Protein AF-A0A392TUS4-F1 (afdb_monomer)

Mean predicted aligned error: 11.96 Å

Organism: NCBI:txid97028

Solvent-accessible surface area (backbone atoms only — not comparable to full-atom values): 5272 Å² total; per-residue (Å²): 131,86,77,73,72,91,78,44,56,66,42,75,34,87,89,72,81,45,74,41,72,41,64,56,68,82,72,43,83,64,39,53,76,80,52,58,88,79,71,56,68,71,59,47,50,56,59,66,71,40,56,72,67,59,43,52,53,49,52,52,51,52,49,54,50,51,51,52,50,51,52,50,53,52,55,56,47,54,57,53,53,67,74,76,110

Radius of gyration: 17.5 Å; Cα contacts (8 Å, |Δi|>4): 34; chains: 1; bounding box: 39×37×41 Å

Structure (mmCIF, N/CA/C/O backbone):
data_AF-A0A392TUS4-F1
#
_entry.id   AF-A0A392TUS4-F1
#
loop_
_atom_site.group_PDB
_atom_site.id
_atom_site.type_symbol
_atom_site.label_atom_id
_atom_site.label_alt_id
_atom_site.label_comp_id
_atom_site.label_asym_id
_atom_site.label_entit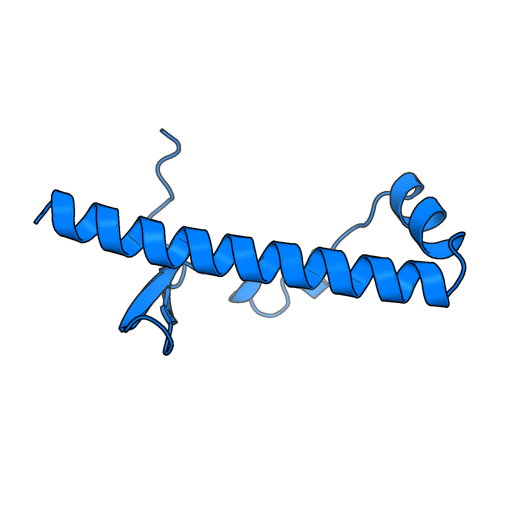y_id
_atom_site.label_seq_id
_atom_site.pdbx_PDB_ins_code
_atom_site.Cartn_x
_atom_site.Cartn_y
_atom_site.Cartn_z
_atom_site.occupancy
_atom_site.B_iso_or_equiv
_atom_site.auth_seq_id
_atom_site.auth_comp_id
_atom_site.auth_asym_id
_atom_site.auth_atom_id
_atom_site.pdbx_PDB_model_num
ATOM 1 N N . LYS A 1 1 ? -22.304 12.878 5.451 1.00 35.47 1 LYS A N 1
ATOM 2 C CA . LYS A 1 1 ? -21.490 12.389 6.594 1.00 35.47 1 LYS A CA 1
A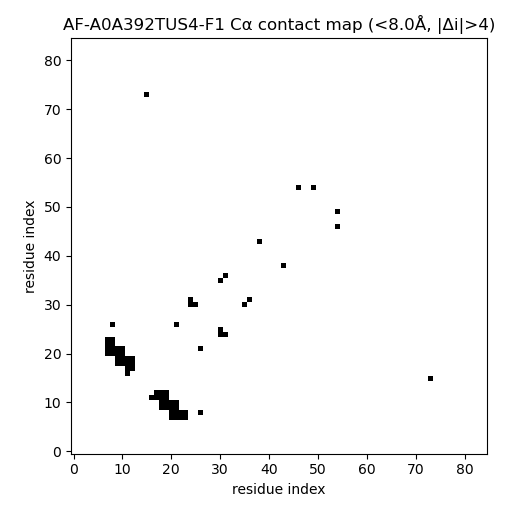TOM 3 C C . LYS A 1 1 ? -21.551 10.861 6.545 1.00 35.47 1 LYS A C 1
ATOM 5 O O . LYS A 1 1 ? -22.624 10.327 6.779 1.00 35.47 1 LYS A O 1
ATOM 10 N N . ARG A 1 2 ? -20.502 10.152 6.093 1.00 40.00 2 ARG A N 1
ATOM 11 C CA . ARG A 1 2 ? -20.517 8.676 6.122 1.00 40.00 2 ARG A CA 1
ATOM 12 C 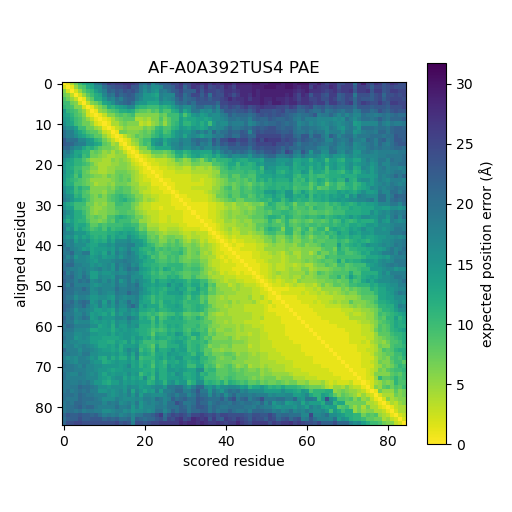C . ARG A 1 2 ? -20.379 8.267 7.583 1.00 40.00 2 ARG A C 1
ATOM 14 O O . ARG A 1 2 ? -19.306 8.430 8.153 1.00 40.00 2 ARG A O 1
ATOM 21 N N . MET A 1 3 ? -21.491 7.869 8.191 1.00 36.56 3 MET A N 1
ATOM 22 C CA . MET A 1 3 ? -21.512 7.321 9.539 1.00 36.56 3 MET A CA 1
ATOM 23 C C . MET A 1 3 ? -20.696 6.031 9.479 1.00 36.56 3 MET A C 1
ATOM 25 O O . MET A 1 3 ? -21.052 5.096 8.765 1.00 36.56 3 MET A O 1
ATOM 29 N N . ARG A 1 4 ? -19.512 6.056 10.090 1.00 54.38 4 ARG A N 1
ATOM 30 C CA . ARG A 1 4 ? -18.637 4.892 10.194 1.00 54.38 4 ARG A CA 1
ATOM 31 C C . ARG A 1 4 ? -19.392 3.917 11.095 1.00 54.38 4 ARG A C 1
ATOM 33 O O . ARG A 1 4 ? -19.680 4.273 12.229 1.00 54.38 4 ARG A O 1
ATOM 40 N N . GLU A 1 5 ? -19.806 2.768 10.566 1.00 50.75 5 GLU A N 1
ATOM 41 C CA . GLU A 1 5 ? -20.471 1.747 11.379 1.00 50.75 5 GLU A CA 1
ATOM 42 C C . GLU A 1 5 ? -19.576 1.385 12.571 1.00 50.75 5 GLU A C 1
ATOM 44 O O . GLU A 1 5 ? -18.410 1.011 12.400 1.00 50.75 5 GLU A O 1
ATOM 49 N N . ASP A 1 6 ? -20.158 1.498 13.760 1.00 58.00 6 ASP A N 1
ATOM 50 C CA . ASP A 1 6 ? -19.562 1.488 15.105 1.00 58.00 6 ASP A CA 1
ATOM 51 C C . ASP A 1 6 ? -18.921 0.144 15.528 1.00 58.00 6 ASP A C 1
ATOM 53 O O . ASP A 1 6 ? -18.608 -0.094 16.685 1.00 58.00 6 ASP A O 1
ATOM 57 N N . GLY A 1 7 ? -18.732 -0.783 14.584 1.00 57.59 7 GLY A N 1
ATOM 58 C CA . GLY A 1 7 ? -18.204 -2.131 14.830 1.00 57.59 7 GLY A CA 1
ATOM 59 C C . GLY A 1 7 ? -16.803 -2.366 14.269 1.00 57.59 7 GLY A C 1
ATOM 60 O O . GLY A 1 7 ? -16.426 -3.514 14.027 1.00 57.59 7 GLY A O 1
ATOM 61 N N . SER A 1 8 ? -16.058 -1.301 13.961 1.00 60.38 8 SER A N 1
ATOM 62 C CA . SER A 1 8 ? -14.659 -1.437 13.546 1.00 60.38 8 SER A CA 1
ATOM 63 C C . SER A 1 8 ? -13.803 -1.731 14.780 1.00 60.38 8 SER A C 1
ATOM 65 O O . SER A 1 8 ? -13.881 -0.974 15.744 1.00 60.38 8 SER A O 1
ATOM 67 N N . PRO A 1 9 ? -13.000 -2.801 14.778 1.00 62.09 9 PRO A N 1
ATOM 68 C CA . PRO A 1 9 ? -12.172 -3.143 15.923 1.00 62.09 9 PRO A CA 1
ATOM 69 C C . PRO A 1 9 ? -11.190 -2.016 16.207 1.00 62.09 9 PRO A C 1
ATOM 71 O O . PRO A 1 9 ? -10.540 -1.484 15.305 1.00 62.09 9 PRO A O 1
ATOM 74 N N . VAL A 1 10 ? -11.120 -1.641 17.474 1.00 62.12 10 VAL A N 1
ATOM 75 C CA . VAL A 1 10 ? -10.334 -0.506 17.925 1.00 62.12 10 VAL A CA 1
ATOM 76 C C . VAL A 1 10 ? -9.065 -1.031 18.576 1.00 62.12 10 VAL A C 1
ATOM 78 O O . VAL A 1 10 ? -9.123 -1.931 19.410 1.00 62.12 10 VAL A O 1
ATOM 81 N N . VAL A 1 11 ? -7.917 -0.503 18.165 1.00 66.19 11 VAL A N 1
ATOM 82 C CA . VAL A 1 11 ? -6.623 -0.846 18.758 1.00 66.19 11 VAL A CA 1
ATOM 83 C C . VAL A 1 11 ? -6.114 0.349 19.533 1.00 66.19 11 VAL A C 1
ATOM 85 O O . VAL A 1 11 ? -6.151 1.475 19.049 1.00 66.19 11 VAL A O 1
ATOM 88 N N . GLU A 1 12 ? -5.636 0.100 20.745 1.00 63.03 12 GLU A N 1
ATOM 89 C CA . GLU A 1 12 ? -5.027 1.125 21.578 1.00 63.03 12 GLU A CA 1
ATOM 90 C C . GLU A 1 12 ? -3.716 1.591 20.930 1.00 63.03 12 GLU A C 1
ATOM 92 O O . GLU A 1 12 ? -2.737 0.841 20.826 1.00 63.03 12 GLU A O 1
ATOM 97 N N . ALA A 1 13 ? -3.701 2.826 20.428 1.00 60.62 13 ALA A N 1
ATOM 98 C CA . ALA A 1 13 ? -2.496 3.401 19.866 1.00 60.62 13 ALA A CA 1
ATOM 99 C C . ALA A 1 13 ? -1.584 3.819 21.025 1.00 60.62 13 ALA A C 1
ATOM 101 O O . ALA A 1 13 ? -1.758 4.879 21.621 1.00 60.62 13 ALA A O 1
ATOM 102 N N . ARG A 1 14 ? -0.575 2.990 21.333 1.00 57.44 14 ARG A N 1
ATOM 103 C CA . ARG A 1 14 ? 0.411 3.255 22.404 1.00 57.44 14 ARG A CA 1
ATOM 104 C C . ARG A 1 14 ? 1.084 4.630 22.309 1.00 57.44 14 ARG A C 1
ATOM 106 O O . ARG A 1 14 ? 1.596 5.115 23.306 1.00 57.44 14 ARG A O 1
ATOM 113 N N 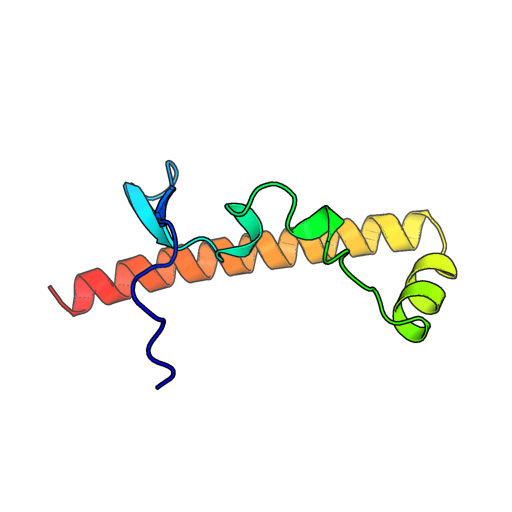. ALA A 1 15 ? 1.104 5.227 21.118 1.00 58.72 15 ALA A N 1
ATOM 114 C CA . ALA A 1 15 ? 1.700 6.533 20.864 1.00 58.72 15 ALA A CA 1
ATOM 115 C C . ALA A 1 15 ? 0.828 7.720 21.314 1.00 58.72 15 ALA A C 1
ATOM 117 O O . ALA A 1 15 ? 1.382 8.775 21.591 1.00 58.72 15 ALA A O 1
ATOM 118 N N . THR A 1 16 ? -0.499 7.566 21.387 1.00 57.22 16 THR A N 1
ATOM 119 C CA . THR A 1 16 ? -1.423 8.681 21.677 1.00 57.22 16 THR A CA 1
ATOM 120 C C . THR A 1 16 ? -2.343 8.427 22.865 1.00 57.22 16 THR A C 1
ATOM 122 O O . THR A 1 16 ? -3.079 9.317 23.263 1.00 57.22 16 THR A O 1
ATOM 125 N N . GLY A 1 17 ? -2.345 7.215 23.434 1.00 59.88 17 GLY A N 1
ATOM 126 C CA . GLY A 1 17 ? -3.239 6.858 24.544 1.00 59.88 17 GLY A CA 1
ATOM 127 C C . GLY A 1 17 ? -4.721 6.798 24.153 1.00 59.88 17 GLY A C 1
ATOM 128 O O . GLY A 1 17 ? -5.566 6.522 25.002 1.00 59.88 17 GLY A O 1
ATOM 129 N N . HIS A 1 18 ? -5.042 7.015 22.873 1.00 62.16 18 HIS A N 1
ATOM 130 C CA . HIS A 1 18 ? -6.402 7.007 22.357 1.00 62.16 18 HIS A CA 1
ATOM 131 C C . HIS A 1 18 ? -6.665 5.775 21.475 1.00 62.16 18 HIS A C 1
ATOM 133 O O . HIS A 1 18 ? -5.792 5.343 20.711 1.00 62.16 18 HIS A O 1
ATOM 139 N N . PRO A 1 19 ? -7.874 5.190 21.546 1.00 65.62 19 PRO A N 1
ATOM 140 C CA . PRO A 1 19 ? -8.247 4.056 20.710 1.00 65.62 19 PRO A CA 1
ATOM 141 C C . PRO A 1 19 ? -8.319 4.448 19.218 1.00 65.62 19 PRO A C 1
ATOM 143 O O . PRO A 1 19 ? -9.057 5.357 18.840 1.00 65.62 19 PRO A O 1
ATOM 146 N N . PHE A 1 20 ? -7.587 3.750 18.344 1.00 68.69 20 PHE A N 1
ATOM 147 C CA . PHE A 1 20 ? -7.592 3.967 16.893 1.00 68.69 20 PHE A CA 1
ATOM 148 C C . PHE A 1 20 ? -8.418 2.888 16.165 1.00 68.69 20 PHE A C 1
ATOM 150 O O . PHE A 1 20 ? -8.123 1.695 16.297 1.00 68.69 20 PHE A O 1
ATOM 157 N N . PRO A 1 21 ? -9.440 3.254 15.366 1.00 69.94 21 PRO A N 1
ATOM 158 C CA . PRO A 1 21 ? -10.291 2.281 14.687 1.00 69.94 21 PRO A CA 1
ATOM 159 C C . PRO A 1 21 ? -9.575 1.661 13.481 1.00 69.94 21 PRO A C 1
ATOM 161 O O . PRO A 1 21 ? -9.381 2.315 12.448 1.00 69.94 21 PRO A O 1
ATOM 164 N N . LEU A 1 22 ? -9.255 0.369 13.569 1.00 74.38 22 LEU A N 1
ATOM 165 C CA . LEU A 1 22 ? -8.703 -0.379 12.448 1.00 74.38 22 LEU A CA 1
ATOM 166 C C . LEU A 1 22 ? -9.797 -0.759 11.442 1.00 74.38 22 LEU A C 1
ATOM 168 O O . LEU A 1 22 ? -10.891 -1.188 11.823 1.00 74.38 22 LEU A O 1
ATOM 172 N N . PRO A 1 23 ? -9.515 -0.669 10.132 1.00 79.06 23 PRO A N 1
ATOM 173 C CA . PRO A 1 23 ? -10.370 -1.286 9.128 1.00 79.06 23 PRO A CA 1
ATOM 174 C C . PRO A 1 23 ? -10.532 -2.791 9.397 1.00 79.06 23 PRO A C 1
ATOM 176 O O . PRO A 1 23 ? -9.555 -3.492 9.659 1.00 79.06 23 PRO A O 1
ATOM 179 N N . ARG A 1 24 ? -11.765 -3.307 9.289 1.00 80.19 24 ARG A N 1
ATOM 180 C CA . ARG A 1 24 ? -12.108 -4.709 9.616 1.00 80.19 24 ARG A CA 1
ATOM 181 C C . ARG A 1 24 ? -11.249 -5.744 8.877 1.00 80.19 24 ARG A C 1
ATOM 183 O O . ARG A 1 24 ? -10.968 -6.807 9.430 1.00 80.19 24 ARG A O 1
ATOM 190 N N . CYS A 1 25 ? -10.790 -5.424 7.666 1.00 81.62 25 CYS A N 1
ATOM 191 C CA . CYS A 1 25 ? -9.911 -6.287 6.875 1.00 81.62 25 CYS A CA 1
ATOM 192 C C . CYS A 1 25 ? -8.588 -6.633 7.578 1.00 81.62 25 CYS A C 1
ATOM 194 O O . CYS A 1 25 ? -8.050 -7.704 7.325 1.00 81.62 25 CYS A O 1
ATOM 196 N N . PHE A 1 26 ? -8.093 -5.792 8.494 1.00 81.50 26 PHE A N 1
ATOM 197 C CA . PHE A 1 26 ? -6.874 -6.075 9.263 1.00 81.50 26 PHE A CA 1
ATOM 198 C C . PHE A 1 26 ? -7.089 -7.049 10.423 1.00 81.50 26 PHE A C 1
ATOM 200 O O . PHE A 1 26 ? -6.132 -7.609 10.945 1.00 81.50 26 PHE A O 1
ATOM 207 N N . THR A 1 27 ? -8.339 -7.260 10.828 1.00 82.06 27 THR A N 1
ATOM 208 C CA . THR A 1 27 ? -8.694 -8.143 11.953 1.00 82.06 27 THR A CA 1
ATOM 209 C C . THR A 1 27 ? -9.347 -9.445 11.519 1.00 82.06 27 THR A C 1
ATOM 211 O O . THR A 1 27 ? -9.366 -10.415 12.273 1.00 82.06 27 THR A O 1
ATOM 214 N N . ALA A 1 28 ? -9.871 -9.489 10.295 1.00 86.25 28 ALA A N 1
ATOM 215 C CA . ALA A 1 28 ? -10.419 -10.696 9.711 1.00 86.25 28 ALA A CA 1
ATOM 216 C C . ALA A 1 28 ? -9.270 -11.614 9.266 1.00 86.25 28 ALA A C 1
ATOM 218 O O . ALA A 1 28 ? -8.595 -11.367 8.264 1.00 86.25 28 ALA A O 1
ATOM 219 N N . ARG A 1 29 ? -9.034 -12.684 10.031 1.00 89.06 29 ARG A N 1
ATOM 220 C CA . ARG A 1 29 ? -8.012 -13.686 9.708 1.00 89.06 29 ARG A CA 1
ATOM 221 C C . ARG A 1 29 ? -8.287 -14.288 8.327 1.00 89.06 29 ARG A C 1
ATOM 223 O O . ARG A 1 29 ? -9.406 -14.701 8.047 1.00 89.06 29 ARG A O 1
ATOM 230 N N . GLY A 1 30 ? -7.263 -14.333 7.477 1.00 89.31 30 GLY A N 1
ATOM 231 C CA . GLY A 1 30 ? -7.367 -14.859 6.113 1.00 89.31 30 GLY A CA 1
ATOM 232 C C . GLY A 1 30 ? -8.102 -13.950 5.120 1.00 89.31 30 GLY A C 1
ATOM 233 O O . GLY A 1 30 ? -8.324 -14.348 3.980 1.00 89.31 30 GLY A O 1
ATOM 234 N N . PHE A 1 31 ? -8.463 -12.716 5.503 1.00 90.12 31 PHE A N 1
ATOM 235 C CA . PHE A 1 31 ? -9.143 -11.786 4.597 1.00 90.12 31 PHE A CA 1
ATOM 236 C C . PHE A 1 31 ? -8.335 -11.521 3.326 1.00 90.12 31 PHE A C 1
ATOM 238 O O . PHE A 1 31 ? -8.892 -11.563 2.235 1.00 90.12 31 PHE A O 1
ATOM 245 N N . PHE A 1 32 ? -7.026 -11.291 3.448 1.00 89.56 32 PHE A N 1
ATOM 246 C CA . PHE A 1 32 ? -6.162 -11.048 2.290 1.00 89.56 32 PHE A CA 1
ATOM 247 C C . PHE A 1 32 ? -5.831 -12.313 1.491 1.00 89.56 32 PHE A C 1
ATOM 249 O O . PHE A 1 32 ? -5.447 -12.193 0.332 1.00 89.56 32 PHE A O 1
ATOM 256 N N . ASP A 1 33 ? -6.039 -13.504 2.057 1.00 91.44 33 ASP A N 1
ATOM 257 C CA . ASP A 1 33 ? -5.927 -14.757 1.305 1.00 91.44 33 ASP A CA 1
ATOM 258 C C . ASP A 1 33 ? -7.128 -14.905 0.355 1.00 91.44 33 ASP A C 1
ATOM 260 O O . ASP A 1 33 ? -6.973 -15.256 -0.813 1.00 91.44 33 ASP A O 1
ATOM 264 N N . MET A 1 34 ? -8.329 -14.555 0.836 1.00 92.06 34 MET A N 1
ATOM 265 C CA . MET A 1 34 ? -9.568 -14.563 0.043 1.00 92.06 34 MET A CA 1
ATOM 266 C C . MET A 1 34 ? -9.700 -13.341 -0.878 1.00 92.06 34 MET A C 1
ATOM 268 O O . MET A 1 34 ? -10.305 -13.410 -1.950 1.00 92.06 34 MET A O 1
ATOM 272 N N . HIS A 1 35 ? -9.135 -12.211 -0.460 1.00 88.06 35 HIS A N 1
ATOM 273 C CA . HIS A 1 35 ? -9.200 -10.924 -1.144 1.00 88.06 35 HIS A CA 1
ATOM 274 C C . HIS A 1 35 ? -7.795 -10.322 -1.268 1.00 88.06 35 HIS A C 1
ATOM 276 O O . HIS A 1 35 ? -7.480 -9.333 -0.595 1.00 88.06 35 HIS A O 1
ATOM 282 N N . PRO A 1 36 ? -6.936 -10.899 -2.128 1.00 86.25 36 PRO A N 1
ATOM 283 C CA . PRO A 1 36 ? -5.584 -10.398 -2.309 1.00 86.25 36 PRO A CA 1
ATOM 284 C C . PRO A 1 36 ? -5.624 -8.949 -2.810 1.00 86.25 36 PRO A C 1
ATOM 286 O O . PRO A 1 36 ? -6.399 -8.646 -3.729 1.00 86.25 36 PRO A O 1
ATOM 289 N N . PRO A 1 37 ? -4.798 -8.045 -2.251 1.00 83.25 37 PRO A N 1
ATOM 290 C CA . PRO A 1 37 ? -4.673 -6.688 -2.760 1.00 83.25 37 PRO A CA 1
ATOM 291 C C . PRO A 1 37 ? -4.289 -6.729 -4.241 1.00 83.25 37 PRO A C 1
ATOM 293 O O . PRO A 1 37 ? -3.245 -7.267 -4.614 1.00 83.25 37 PRO A O 1
ATOM 296 N N . LYS A 1 38 ? -5.149 -6.186 -5.105 1.00 86.25 38 LYS A N 1
ATOM 297 C CA . LYS A 1 38 ? -4.884 -6.115 -6.542 1.00 86.25 38 LYS A CA 1
ATOM 298 C C . LYS A 1 38 ? -4.284 -4.759 -6.864 1.00 86.25 38 LYS A C 1
ATOM 300 O O . LYS A 1 38 ? -4.939 -3.739 -6.681 1.00 86.25 38 LYS A O 1
ATOM 305 N N . VAL A 1 39 ? -3.064 -4.770 -7.387 1.00 83.38 39 VAL A N 1
ATOM 306 C CA . VAL A 1 39 ? -2.480 -3.598 -8.042 1.00 83.38 39 VAL A CA 1
ATOM 307 C C . VAL A 1 39 ? -2.929 -3.629 -9.506 1.00 83.38 39 VAL A C 1
ATOM 309 O O . VAL A 1 39 ? -2.688 -4.644 -10.174 1.00 83.38 39 VAL A O 1
ATOM 312 N N . PRO A 1 40 ? -3.601 -2.582 -10.020 1.00 90.06 40 PRO A N 1
ATOM 313 C CA . PRO A 1 40 ? -3.949 -2.483 -11.433 1.00 90.06 40 PRO A CA 1
ATOM 314 C C . PRO A 1 40 ? -2.738 -2.756 -12.330 1.00 90.06 40 PRO A C 1
ATOM 316 O O . PRO A 1 40 ? -1.621 -2.345 -12.023 1.00 90.06 40 PRO A O 1
ATOM 319 N N . VAL A 1 41 ? -2.947 -3.434 -13.463 1.00 86.31 41 VAL A N 1
ATOM 320 C CA . VAL A 1 41 ? -1.843 -3.818 -14.366 1.00 86.31 41 VAL A CA 1
ATOM 321 C C . VAL A 1 41 ? -1.044 -2.594 -14.817 1.00 86.31 41 VAL A C 1
ATOM 323 O O . VAL A 1 41 ? 0.181 -2.646 -14.821 1.00 86.31 41 VAL A O 1
ATOM 326 N N . ALA A 1 42 ? -1.721 -1.483 -15.119 1.00 87.62 42 ALA A N 1
ATOM 327 C CA . ALA A 1 42 ? -1.074 -0.229 -15.495 1.00 87.62 42 ALA A CA 1
ATOM 328 C C . ALA A 1 42 ? -0.114 0.280 -14.404 1.00 87.62 42 ALA A C 1
ATOM 330 O O . ALA A 1 42 ? 1.039 0.585 -14.693 1.00 87.62 42 ALA A O 1
ATOM 331 N N . GLU A 1 43 ? -0.550 0.294 -13.143 1.00 85.44 43 GLU A N 1
ATOM 332 C CA . GLU A 1 43 ? 0.282 0.719 -12.010 1.00 85.44 43 GLU A CA 1
ATOM 333 C C . GLU A 1 43 ? 1.440 -0.250 -11.763 1.00 85.44 43 GLU A C 1
ATOM 335 O O . GLU A 1 43 ? 2.582 0.168 -11.571 1.00 85.44 43 GLU A O 1
ATO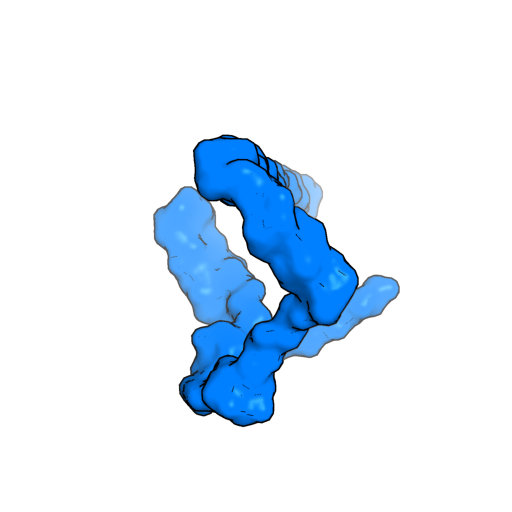M 340 N N . ARG A 1 44 ? 1.175 -1.559 -11.840 1.00 85.06 44 ARG A N 1
ATOM 341 C CA . ARG A 1 44 ? 2.203 -2.590 -11.677 1.00 85.06 44 ARG A CA 1
ATOM 342 C C . ARG A 1 44 ? 3.309 -2.443 -12.722 1.00 85.06 44 ARG A C 1
ATOM 344 O O . ARG A 1 44 ? 4.481 -2.542 -12.373 1.00 85.06 44 ARG A O 1
ATOM 351 N N . V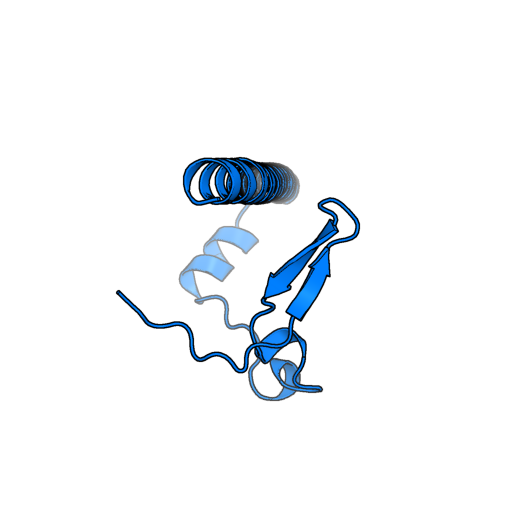AL A 1 45 ? 2.946 -2.213 -13.984 1.00 87.75 45 VAL A N 1
ATOM 352 C CA . VAL A 1 45 ? 3.903 -2.016 -15.083 1.00 87.75 45 VAL A CA 1
ATOM 353 C C . VAL A 1 45 ? 4.744 -0.766 -14.844 1.00 87.75 45 VAL A C 1
ATOM 355 O O . VAL A 1 45 ? 5.962 -0.829 -14.971 1.00 87.75 45 VAL A O 1
ATOM 358 N N . VAL A 1 46 ? 4.130 0.341 -14.418 1.00 86.56 46 VAL A N 1
ATOM 359 C CA . VAL A 1 46 ? 4.858 1.576 -14.089 1.00 86.56 46 VAL A CA 1
ATOM 360 C C . VAL A 1 46 ? 5.877 1.345 -12.969 1.00 86.56 46 VAL A C 1
ATOM 362 O O . VAL A 1 46 ? 7.032 1.730 -13.116 1.00 86.56 46 VAL A O 1
ATOM 365 N N . ILE A 1 47 ? 5.496 0.666 -11.883 1.00 82.69 47 ILE A N 1
ATOM 366 C CA . ILE A 1 47 ? 6.389 0.409 -10.737 1.00 82.69 47 ILE A CA 1
ATOM 367 C C . ILE A 1 47 ? 7.535 -0.548 -11.108 1.00 82.69 47 ILE A C 1
ATOM 369 O O . ILE A 1 47 ? 8.671 -0.383 -10.653 1.00 82.69 47 ILE A O 1
ATOM 373 N N . LEU A 1 48 ? 7.253 -1.577 -11.911 1.00 85.44 48 LEU A N 1
ATOM 374 C CA . LEU A 1 48 ? 8.257 -2.573 -12.296 1.00 85.44 48 LEU A CA 1
ATOM 375 C C . LEU A 1 48 ? 9.222 -2.063 -13.370 1.00 85.44 48 LEU A C 1
ATOM 377 O O . LEU A 1 48 ? 10.383 -2.459 -13.348 1.00 85.44 48 LEU A O 1
ATOM 381 N N . ASN A 1 49 ? 8.772 -1.163 -14.246 1.00 90.56 49 ASN A N 1
ATOM 382 C CA . ASN A 1 49 ? 9.612 -0.546 -15.276 1.00 90.56 49 ASN A CA 1
ATOM 383 C C . ASN A 1 49 ? 10.510 0.580 -14.740 1.00 90.56 49 ASN A C 1
ATOM 385 O O . ASN A 1 49 ? 11.355 1.085 -15.473 1.00 90.56 49 ASN A O 1
ATOM 389 N N . GLN A 1 50 ? 10.336 0.995 -13.483 1.00 89.19 50 GLN A N 1
ATOM 390 C CA . GLN A 1 50 ? 11.270 1.907 -12.830 1.00 89.19 50 GLN A CA 1
ATOM 391 C C . GLN A 1 50 ? 12.584 1.200 -12.492 1.00 89.19 50 GLN A C 1
ATOM 393 O O . GLN A 1 50 ? 12.592 0.058 -12.013 1.00 89.19 50 GLN A O 1
ATOM 398 N N . GLU A 1 51 ? 13.684 1.940 -12.641 1.00 91.25 51 GLU A N 1
ATOM 399 C CA . GLU A 1 51 ? 14.991 1.530 -12.133 1.00 91.25 51 GLU A CA 1
ATOM 400 C C . GLU A 1 51 ? 14.900 1.171 -10.637 1.00 91.25 51 GLU A C 1
ATOM 402 O O . GLU A 1 51 ? 14.223 1.878 -9.876 1.00 91.25 51 GLU A O 1
ATOM 407 N N . PRO A 1 52 ? 15.558 0.090 -10.170 1.00 88.44 52 PRO A N 1
ATOM 408 C CA . PRO A 1 52 ? 15.418 -0.387 -8.796 1.00 88.44 52 PRO A CA 1
ATOM 409 C C . PRO A 1 52 ? 15.711 0.672 -7.732 1.00 88.44 52 PRO A C 1
ATOM 411 O O . PRO A 1 52 ? 15.029 0.713 -6.706 1.00 88.44 52 PRO A O 1
ATOM 414 N N . ASP A 1 53 ? 16.687 1.543 -7.985 1.00 90.25 53 ASP A N 1
ATOM 415 C CA . ASP A 1 53 ? 17.054 2.620 -7.067 1.00 90.25 53 ASP A CA 1
ATOM 416 C C . ASP A 1 53 ? 15.997 3.730 -7.049 1.00 90.25 53 ASP A C 1
ATOM 418 O O . ASP A 1 53 ? 15.595 4.174 -5.973 1.00 90.25 53 ASP A O 1
ATOM 422 N N . MET A 1 54 ? 15.456 4.099 -8.216 1.00 89.00 54 MET A N 1
ATOM 423 C CA . MET A 1 54 ? 14.354 5.060 -8.325 1.00 89.00 54 MET A CA 1
ATOM 424 C C . MET A 1 54 ? 13.112 4.557 -7.581 1.00 89.00 54 MET A C 1
ATOM 426 O O . MET A 1 54 ? 12.497 5.311 -6.825 1.00 89.00 54 MET A O 1
ATOM 430 N N . ARG A 1 55 ? 12.786 3.267 -7.724 1.00 88.31 55 ARG A N 1
ATOM 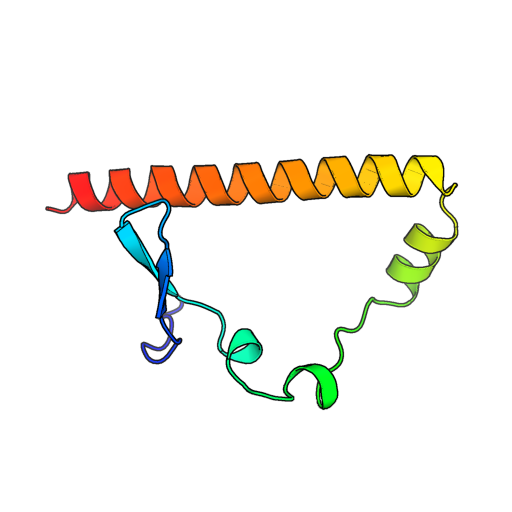431 C CA . ARG A 1 55 ? 11.681 2.634 -6.996 1.00 88.31 55 ARG A CA 1
ATOM 432 C C . ARG A 1 55 ? 11.900 2.678 -5.483 1.00 88.31 55 ARG A C 1
ATOM 434 O O . ARG A 1 55 ? 10.974 3.038 -4.761 1.00 88.31 55 ARG A O 1
ATOM 441 N N . ARG A 1 56 ? 13.103 2.361 -4.986 1.00 87.56 56 ARG A N 1
ATOM 442 C CA . ARG A 1 56 ? 13.409 2.451 -3.543 1.00 87.56 56 ARG A CA 1
ATOM 443 C C . ARG A 1 56 ? 13.279 3.883 -3.027 1.00 87.56 56 ARG A C 1
ATOM 445 O O . ARG A 1 56 ? 12.675 4.098 -1.979 1.00 87.56 56 ARG A O 1
ATOM 452 N N . THR A 1 57 ? 13.798 4.867 -3.761 1.00 92.62 57 THR A N 1
ATOM 453 C CA . THR A 1 57 ? 13.652 6.280 -3.388 1.00 92.62 57 THR A CA 1
ATOM 454 C C . THR A 1 57 ? 12.185 6.697 -3.332 1.00 92.62 57 THR A C 1
ATOM 456 O O . THR A 1 57 ? 11.784 7.366 -2.379 1.00 92.62 57 THR A O 1
ATOM 459 N N . GLN A 1 58 ? 11.376 6.287 -4.310 1.00 87.62 58 GLN A N 1
ATOM 460 C CA . GLN A 1 58 ? 9.950 6.602 -4.326 1.00 87.62 58 GLN A CA 1
ATOM 461 C C . GLN A 1 58 ? 9.216 5.948 -3.148 1.00 87.62 58 GLN A C 1
ATOM 463 O O . GLN A 1 58 ? 8.494 6.633 -2.434 1.00 87.62 58 GLN A O 1
ATOM 468 N N . GLN A 1 59 ? 9.493 4.674 -2.859 1.00 89.44 59 GLN A N 1
ATOM 469 C CA . GLN A 1 59 ? 8.916 3.967 -1.711 1.00 89.44 59 GLN A CA 1
ATOM 470 C C . GLN A 1 59 ? 9.225 4.656 -0.376 1.00 89.44 59 GLN A C 1
ATOM 472 O O . GLN A 1 59 ? 8.341 4.784 0.468 1.00 89.44 59 GLN A O 1
ATOM 477 N N . ILE A 1 60 ? 10.461 5.130 -0.182 1.00 93.25 60 ILE A N 1
ATOM 478 C CA . ILE A 1 60 ? 10.841 5.870 1.030 1.00 93.25 60 ILE A CA 1
ATOM 479 C C . ILE A 1 60 ? 10.060 7.185 1.122 1.00 93.25 60 ILE A C 1
ATOM 481 O O . ILE A 1 60 ? 9.551 7.519 2.190 1.00 93.25 60 ILE A O 1
ATOM 485 N N . ARG A 1 61 ? 9.932 7.925 0.015 1.00 93.38 61 ARG A N 1
ATOM 486 C CA . ARG A 1 61 ? 9.157 9.176 -0.017 1.00 93.38 61 ARG A CA 1
ATOM 487 C C . ARG A 1 61 ? 7.689 8.940 0.315 1.00 93.38 61 ARG A C 1
ATOM 489 O O . ARG A 1 61 ? 7.134 9.676 1.128 1.00 93.38 61 ARG A O 1
ATOM 496 N N . ASP A 1 62 ? 7.092 7.906 -0.266 1.00 91.50 62 ASP A N 1
ATOM 497 C CA . ASP A 1 62 ? 5.695 7.551 -0.024 1.00 91.50 62 ASP A CA 1
ATOM 498 C C . ASP A 1 62 ? 5.486 7.153 1.443 1.00 91.50 62 ASP A C 1
ATOM 500 O O . ASP A 1 62 ? 4.547 7.625 2.083 1.00 91.50 62 ASP A O 1
ATOM 504 N N . LEU A 1 63 ? 6.403 6.362 2.014 1.00 93.31 63 LEU A N 1
ATOM 505 C CA . LEU A 1 63 ? 6.371 5.982 3.427 1.00 93.31 63 LEU A CA 1
ATOM 506 C C . LEU A 1 63 ? 6.445 7.205 4.351 1.00 93.31 63 LEU A C 1
ATOM 508 O O . LEU A 1 63 ? 5.643 7.320 5.276 1.00 93.31 63 LEU A O 1
ATOM 512 N N . VAL A 1 64 ? 7.365 8.137 4.084 1.00 94.94 64 VAL A N 1
ATOM 513 C CA . VAL A 1 64 ? 7.477 9.398 4.837 1.00 94.94 64 VAL A CA 1
ATOM 514 C C . VAL A 1 64 ? 6.189 10.216 4.722 1.00 94.94 64 VAL A C 1
ATOM 516 O O . VAL A 1 64 ? 5.711 10.756 5.720 1.00 94.94 64 VAL A O 1
ATOM 519 N N . GLY A 1 65 ? 5.591 10.273 3.529 1.00 93.44 65 GLY A N 1
ATOM 520 C CA . GLY A 1 65 ? 4.300 10.920 3.309 1.00 93.44 65 GLY A CA 1
ATOM 521 C C . GLY A 1 65 ? 3.189 10.305 4.162 1.00 93.44 65 GLY A C 1
ATOM 522 O O . GLY A 1 65 ? 2.465 11.030 4.843 1.00 93.44 65 GLY A O 1
ATOM 523 N N . VAL A 1 66 ? 3.088 8.974 4.189 1.00 91.19 66 VAL A N 1
ATOM 524 C CA . VAL A 1 66 ? 2.106 8.251 5.013 1.00 91.19 66 VAL A CA 1
ATOM 525 C C . VAL A 1 66 ? 2.328 8.501 6.502 1.00 91.19 66 VAL A C 1
ATOM 527 O O . VAL A 1 66 ? 1.364 8.809 7.200 1.00 91.19 66 VAL A O 1
AT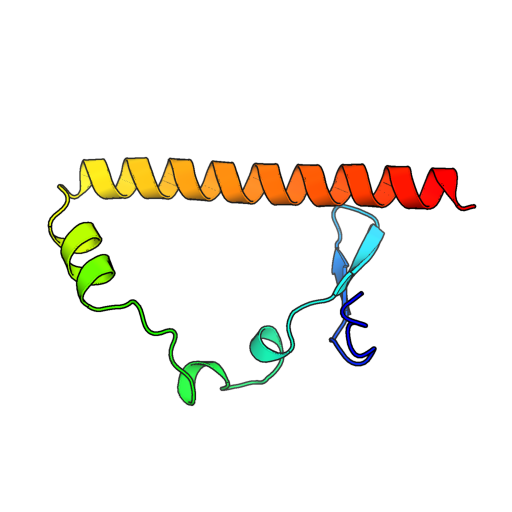OM 530 N N . MET A 1 67 ? 3.571 8.438 6.985 1.00 89.69 67 MET A N 1
ATOM 531 C CA . MET A 1 67 ? 3.894 8.732 8.385 1.00 89.69 67 MET A CA 1
ATOM 532 C C . MET A 1 67 ? 3.476 10.152 8.773 1.00 89.69 67 MET A C 1
ATOM 534 O O . MET A 1 67 ? 2.812 10.339 9.789 1.00 89.69 67 MET A O 1
ATOM 538 N N . ARG A 1 68 ? 3.776 11.145 7.929 1.00 88.69 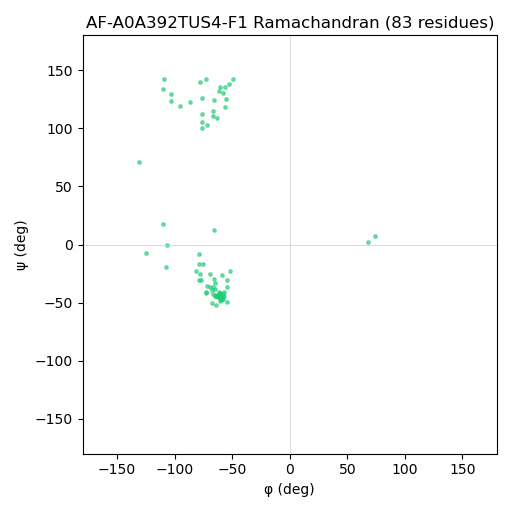68 ARG A N 1
ATOM 539 C CA . ARG A 1 68 ? 3.407 12.543 8.182 1.00 88.69 68 ARG A CA 1
ATOM 540 C C . ARG A 1 68 ? 1.897 12.771 8.138 1.00 88.69 68 ARG A C 1
ATOM 542 O O . ARG A 1 68 ? 1.368 13.560 8.917 1.00 88.69 68 ARG A O 1
ATOM 549 N N . MET A 1 69 ? 1.184 12.075 7.250 1.00 87.06 69 MET A N 1
ATOM 550 C CA . MET A 1 69 ? -0.280 12.092 7.245 1.00 87.06 69 MET A CA 1
ATOM 551 C C . MET A 1 69 ? -0.843 11.486 8.530 1.00 87.06 69 MET A C 1
ATOM 553 O O . MET A 1 69 ? -1.748 12.072 9.115 1.00 87.06 69 MET A O 1
ATOM 557 N N . MET A 1 70 ? -0.307 10.350 8.985 1.00 84.62 70 MET A N 1
ATOM 558 C CA . MET A 1 70 ? -0.720 9.726 10.244 1.00 84.62 70 MET A CA 1
ATOM 559 C C . MET A 1 70 ? -0.474 10.659 11.430 1.00 84.62 70 MET A C 1
ATOM 561 O O . MET A 1 70 ? -1.400 10.906 12.191 1.00 84.62 70 MET A O 1
ATOM 565 N N . GLU A 1 71 ? 0.719 11.241 11.537 1.00 82.06 71 GLU A N 1
ATOM 566 C CA . GLU A 1 71 ? 1.051 12.245 12.553 1.00 82.06 71 GLU A CA 1
ATOM 567 C C . GLU A 1 71 ? 0.059 13.415 12.532 1.00 82.06 71 GLU A C 1
ATOM 569 O O . GLU A 1 71 ? -0.533 13.748 13.554 1.00 82.06 71 GLU A O 1
ATOM 574 N N . THR A 1 72 ? -0.204 13.985 11.353 1.00 81.62 72 THR A N 1
ATOM 575 C CA . THR A 1 72 ? -1.154 15.098 11.206 1.00 81.62 72 THR A CA 1
ATOM 576 C C . THR A 1 72 ? -2.567 14.696 11.636 1.00 81.62 72 THR A C 1
ATOM 578 O O . THR A 1 72 ? -3.256 15.474 12.287 1.00 81.62 72 THR A O 1
ATOM 581 N N . VAL A 1 73 ? -3.017 13.486 11.292 1.00 79.62 73 VAL A N 1
ATOM 582 C CA . VAL A 1 73 ? -4.332 12.975 11.707 1.00 79.62 73 VAL A CA 1
ATOM 583 C C . VAL A 1 73 ? -4.406 12.801 13.223 1.00 79.62 73 VAL A C 1
ATOM 585 O O . VAL A 1 73 ? -5.448 13.105 13.796 1.00 79.62 73 VAL A O 1
ATOM 588 N N . LEU A 1 74 ? -3.328 12.348 13.866 1.00 76.25 74 LEU A N 1
ATOM 589 C CA . LEU A 1 74 ? -3.271 12.202 15.321 1.00 76.25 74 LEU A CA 1
ATOM 590 C C . LEU A 1 74 ? -3.305 13.569 16.017 1.00 76.25 74 LEU A C 1
ATOM 592 O O . LEU A 1 74 ? -4.185 13.793 16.842 1.00 76.25 74 LEU A O 1
ATOM 596 N N . VAL A 1 75 ? -2.453 14.515 15.605 1.00 76.62 75 VAL A N 1
ATOM 597 C CA . VAL A 1 75 ? -2.432 15.875 16.174 1.00 76.62 75 VAL A CA 1
ATOM 598 C C . VAL A 1 75 ? -3.778 16.579 15.981 1.00 76.62 75 VAL A C 1
ATOM 600 O O . VAL A 1 75 ? -4.343 17.122 16.924 1.00 76.62 75 VAL A O 1
ATOM 603 N N . LEU A 1 76 ? -4.348 16.546 14.771 1.00 74.00 76 LEU A N 1
ATOM 604 C CA . LEU A 1 76 ? -5.650 17.175 14.513 1.00 74.00 76 LEU A CA 1
ATOM 605 C C . LEU A 1 76 ? -6.816 16.458 15.208 1.00 74.00 76 LEU A C 1
ATOM 607 O O . LEU A 1 76 ? -7.854 17.082 15.429 1.00 74.00 76 LEU A O 1
ATOM 611 N N . GLY A 1 77 ? -6.684 15.163 15.498 1.00 70.12 77 GLY A N 1
ATOM 612 C CA . GLY A 1 77 ? -7.645 14.417 16.308 1.00 70.12 77 GLY A CA 1
ATOM 613 C C . GLY A 1 77 ? -7.691 14.957 17.734 1.00 70.12 77 GLY A C 1
ATOM 614 O O . GLY A 1 77 ? -8.753 15.365 18.194 1.00 70.12 77 GLY A O 1
ATOM 615 N N . GLU A 1 78 ? -6.528 15.075 18.374 1.00 63.31 78 GLU A N 1
ATOM 616 C CA . GLU A 1 78 ? -6.398 15.595 19.740 1.00 63.31 78 GLU A CA 1
ATOM 617 C C . GLU A 1 78 ? -6.896 17.042 19.873 1.00 63.31 78 GLU A C 1
ATOM 619 O O . GLU A 1 78 ? -7.613 17.371 20.817 1.00 63.31 78 GLU A O 1
ATOM 624 N N . GLU A 1 79 ? -6.572 17.918 18.915 1.00 59.66 79 GLU A N 1
ATOM 625 C CA . GLU A 1 79 ? -7.038 19.312 18.947 1.00 59.66 79 GLU A CA 1
ATOM 626 C C . GLU A 1 79 ? -8.564 19.426 18.810 1.00 59.66 79 GLU A C 1
ATOM 628 O O . GLU A 1 79 ? -9.184 20.302 19.412 1.00 59.66 79 GLU A O 1
ATOM 633 N N . ARG A 1 80 ? -9.207 18.526 18.053 1.00 56.12 80 ARG A N 1
ATOM 634 C CA . ARG A 1 80 ? -10.675 18.494 17.950 1.00 56.12 80 ARG A CA 1
ATOM 635 C C . ARG A 1 80 ? -11.334 18.038 19.241 1.00 56.12 80 ARG A C 1
ATOM 637 O O . ARG A 1 80 ? -12.399 18.556 19.568 1.00 56.12 80 ARG A O 1
ATOM 644 N N . ASP A 1 81 ? -10.730 17.100 19.954 1.00 57.28 81 ASP A N 1
ATOM 645 C CA . ASP A 1 81 ? -11.280 16.607 21.215 1.00 57.28 81 ASP A CA 1
ATOM 646 C C . ASP A 1 81 ? -11.142 17.662 22.327 1.00 57.28 81 ASP A C 1
ATOM 648 O O . ASP A 1 81 ? -12.080 17.857 23.094 1.00 57.28 81 ASP A O 1
ATOM 652 N N . LYS A 1 82 ? -10.052 18.448 22.337 1.00 59.62 82 LYS A N 1
ATOM 653 C CA . LYS A 1 82 ? -9.872 19.601 23.248 1.00 59.62 82 LYS A CA 1
ATOM 654 C C . LYS A 1 82 ? -10.857 20.750 23.007 1.00 59.62 82 LYS A C 1
ATOM 656 O O . LYS A 1 82 ? -11.159 21.487 23.934 1.00 59.62 82 LYS A O 1
ATOM 661 N N . VAL A 1 83 ? -11.318 20.945 21.770 1.00 60.97 83 VAL A N 1
ATOM 662 C CA . VAL A 1 83 ? -12.286 22.006 21.421 1.00 60.97 83 VAL A CA 1
ATOM 663 C C . VAL A 1 83 ? -13.733 21.605 21.748 1.00 60.97 83 VAL A C 1
ATOM 665 O O . VAL A 1 83 ? -14.582 22.479 21.898 1.00 60.97 83 VAL A O 1
ATOM 668 N N . ASN A 1 84 ? -14.031 20.304 21.846 1.00 53.81 84 ASN A N 1
ATOM 669 C CA . ASN A 1 84 ? -15.389 19.786 22.059 1.00 53.81 84 ASN A CA 1
ATOM 670 C C . ASN A 1 84 ? -15.652 19.249 23.482 1.00 53.81 84 ASN A C 1
ATOM 672 O O . ASN A 1 84 ? -16.763 18.775 23.732 1.00 53.81 84 ASN A O 1
ATOM 676 N N . GLY A 1 85 ? -14.660 19.286 24.377 1.00 49.22 85 GLY A N 1
ATOM 677 C CA . GLY A 1 85 ? -14.784 18.963 25.806 1.00 49.22 85 GLY A CA 1
ATOM 678 C C . GLY A 1 85 ? -14.769 20.216 26.667 1.00 49.22 85 GLY A C 1
ATOM 679 O O . GLY A 1 85 ? -15.510 20.227 27.673 1.00 49.22 85 GLY A O 1
#

pLDDT: mean 76.51, std 15.16, range [35.47, 94.94]

Sequence (85 aa):
KRMREDGSPVVEARATGHPFPLPRCFTARGFFDMHPPKVPVAERVVILNQEPDMRRTQQIRDLVGVMRMMETVLVLGEERDKVNG

Foldseek 3Di:
DPPDPPPFDWDQDPVQRDTHGDHVCVVPPCSCVVVPDDDPPVRVCVLVPDDPVVNVVVVVVVVVVVVVVVVVCSVVVVVVVVVVD

Secondary structure (DSSP, 8-state):
-----TTSPEEE-TTTSSEEE--GGGTSTTHHHHSPPPPPHHHHHHHHSS-HHHHHHHHHHHHHHHHHHHHHHHHHHHHHHHHH-